Protein AF-A0A6N9IXZ1-F1 (afdb_monomer)

Solvent-accessible surface area (backbone atoms only — not comparable to full-atom values): 3595 Å² total; per-residue (Å²): 132,85,84,73,81,81,78,69,76,90,39,8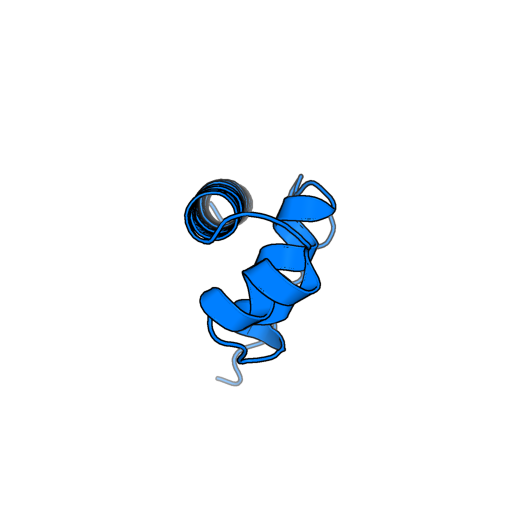1,61,49,72,67,20,47,50,42,41,43,36,36,71,75,61,66,37,53,62,67,56,43,10,58,75,70,72,51,50,65,62,56,40,51,51,30,34,53,56,32,52,52,36,48,54,61,69,75,106

Mean predicted aligned error: 3.77 Å

Foldseek 3Di:
DPDDDDDLPPLPQDPLLVQLCCCVPVVVDDLVVSCVVVVHDSVVSVVSPVVSVVSSVVVVD

Secondary structure (DSSP, 8-state):
---PPP--TTS---HHHHHHHIIIIIS---HHHHHHHHTS-HHHHHHHHHHHHHHHHHHT-

Nearest PDB structures (foldseek):
  2h27-assembly2_D  TM=9.788E-01  e=4.611E-02  Escherichia coli K-12
  3hug-assembly6_K  TM=9.482E-01  e=3.599E-02  Mycobacterium tuberculosis H37Rv
  3hug-assembly4_M  TM=9.425E-01  e=3.599E-02  Mycobacterium tuberculosis H37Rv
  3hug-assembly6_A  TM=9.368E-01  e=5.906E-02  Mycobacterium tuberculosis H37Rv
  3hug-assembly1_C  TM=9.401E-01  e=7.111E-02  Mycobacterium tuberculosis H37Rv

Sequence (61 aa):
MKEEPINLEGMGLTDRQLMAVSLVFYGGLSKKLAARIMKISSQAISDHIKAALKKISQALT

pLDDT: mean 92.05, std 10.86, range [46.34, 98.62]

Structure (mmCIF, N/CA/C/O backbone):
data_AF-A0A6N9IXZ1-F1
#
_entry.id   AF-A0A6N9IXZ1-F1
#
loop_
_atom_site.group_PDB
_atom_site.id
_atom_site.type_symbol
_atom_site.label_atom_id
_atom_site.label_alt_id
_atom_site.label_comp_id
_atom_site.label_asym_id
_atom_site.label_entity_id
_atom_site.label_seq_id
_atom_site.pdbx_PDB_ins_code
_atom_site.Cartn_x
_atom_site.Cartn_y
_atom_site.Cartn_z
_atom_site.occupancy
_atom_site.B_iso_or_equiv
_atom_site.auth_seq_id
_atom_site.auth_comp_id
_atom_site.auth_asym_id
_atom_site.auth_atom_id
_atom_site.pdbx_PDB_model_num
ATOM 1 N N . MET A 1 1 ? -5.664 4.090 -24.441 1.00 46.34 1 MET A N 1
ATOM 2 C CA . MET A 1 1 ? -4.730 3.021 -24.025 1.00 46.34 1 MET A CA 1
ATOM 3 C C . MET A 1 1 ? -5.340 2.368 -22.797 1.00 46.34 1 MET A C 1
ATOM 5 O O . MET A 1 1 ? -5.841 3.107 -21.961 1.00 46.34 1 MET A O 1
ATOM 9 N N . LYS A 1 2 ? -5.425 1.035 -22.721 1.00 51.03 2 LYS A N 1
ATOM 10 C CA . LYS A 1 2 ? -5.838 0.377 -21.472 1.00 51.03 2 LYS A CA 1
ATOM 11 C C . LYS A 1 2 ? -4.655 0.483 -20.512 1.00 51.03 2 LYS A C 1
ATOM 13 O O . LYS A 1 2 ? -3.554 0.112 -20.903 1.00 51.03 2 LYS A O 1
ATOM 18 N N . GLU A 1 3 ? -4.863 1.055 -19.333 1.00 66.62 3 GLU A N 1
ATOM 19 C CA . GLU A 1 3 ? -3.844 1.064 -18.283 1.00 66.62 3 GLU A CA 1
ATOM 20 C C . GLU A 1 3 ? -3.641 -0.382 -17.826 1.00 66.62 3 GLU A C 1
ATOM 22 O O . GLU A 1 3 ? -4.569 -1.014 -17.316 1.00 66.62 3 GLU A O 1
ATOM 27 N N 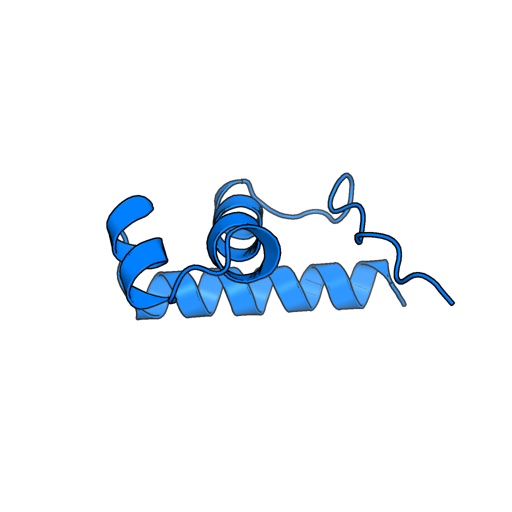. GLU A 1 4 ? -2.463 -0.944 -18.093 1.00 71.38 4 GLU A N 1
ATOM 28 C CA . GLU A 1 4 ? -2.110 -2.253 -17.555 1.00 71.38 4 GLU A CA 1
ATOM 29 C C . GLU A 1 4 ? -1.795 -2.125 -16.058 1.00 71.38 4 GLU A C 1
ATOM 31 O O . GLU A 1 4 ? -1.1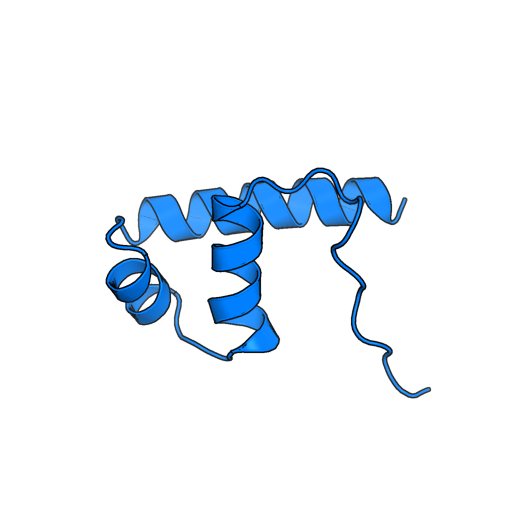45 -1.156 -15.648 1.00 71.38 4 GLU A O 1
ATOM 36 N N . PRO A 1 5 ? -2.244 -3.078 -15.222 1.00 72.38 5 PRO A N 1
ATOM 37 C CA . PRO A 1 5 ? -1.884 -3.103 -13.812 1.00 72.38 5 PRO A CA 1
ATOM 38 C C . PRO A 1 5 ? -0.365 -3.161 -13.652 1.00 72.38 5 PRO A C 1
ATOM 40 O O . PRO A 1 5 ? 0.300 -3.984 -14.280 1.00 72.38 5 PRO A O 1
ATOM 43 N N . ILE A 1 6 ? 0.186 -2.317 -12.779 1.00 80.62 6 ILE A N 1
ATOM 44 C CA . ILE A 1 6 ? 1.617 -2.350 -12.473 1.00 80.62 6 ILE A CA 1
ATOM 45 C C . ILE A 1 6 ? 1.930 -3.687 -11.792 1.00 80.62 6 ILE A C 1
ATOM 47 O O . ILE A 1 6 ? 1.457 -3.939 -10.680 1.00 80.62 6 ILE A O 1
ATOM 51 N N . ASN A 1 7 ? 2.759 -4.524 -12.422 1.00 83.12 7 ASN A N 1
ATOM 52 C CA . ASN A 1 7 ? 3.279 -5.716 -11.761 1.00 83.12 7 ASN A CA 1
ATOM 53 C C . ASN A 1 7 ? 4.236 -5.293 -10.637 1.00 83.12 7 ASN A C 1
ATOM 55 O O . ASN A 1 7 ? 5.269 -4.685 -10.897 1.00 83.12 7 ASN A O 1
ATOM 59 N N . LEU A 1 8 ? 3.877 -5.601 -9.391 1.00 84.88 8 LEU A N 1
ATOM 60 C CA . LEU A 1 8 ? 4.666 -5.254 -8.208 1.00 84.88 8 LEU A CA 1
ATOM 61 C C . LEU A 1 8 ? 5.764 -6.284 -7.88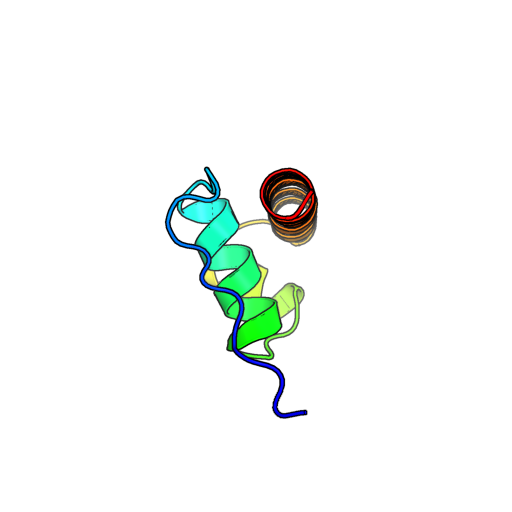8 1.00 84.88 8 LEU A C 1
ATOM 63 O O . LEU A 1 8 ? 6.583 -6.047 -6.994 1.00 84.88 8 LEU A O 1
ATOM 67 N N . GLU A 1 9 ? 5.789 -7.426 -8.582 1.00 82.69 9 GLU A N 1
ATOM 68 C CA . GLU A 1 9 ? 6.828 -8.440 -8.417 1.00 82.69 9 GLU A CA 1
ATOM 69 C C . GLU A 1 9 ? 8.208 -7.886 -8.793 1.00 82.69 9 GLU A C 1
ATOM 71 O O . GLU A 1 9 ? 8.369 -7.128 -9.746 1.00 82.69 9 GLU A O 1
ATOM 76 N N . GLY A 1 10 ? 9.228 -8.236 -8.007 1.00 82.94 10 GLY A N 1
ATOM 77 C CA . GLY A 1 10 ? 10.603 -7.789 -8.249 1.00 82.94 10 GLY A CA 1
ATOM 78 C C . GLY A 1 10 ? 10.902 -6.329 -7.874 1.00 82.94 10 GLY A C 1
ATOM 79 O O . GLY A 1 10 ? 12.066 -5.948 -7.861 1.00 82.94 10 GLY A O 1
ATOM 80 N N . MET A 1 11 ? 9.914 -5.522 -7.462 1.00 91.06 11 MET A N 1
ATOM 81 C CA . MET A 1 11 ? 10.117 -4.102 -7.105 1.00 91.06 11 MET A CA 1
ATOM 82 C C . MET A 1 11 ? 10.739 -3.868 -5.710 1.00 91.06 11 MET A C 1
ATOM 84 O O . MET A 1 11 ? 10.727 -2.754 -5.182 1.00 91.06 11 MET A O 1
ATOM 88 N N . GLY A 1 12 ? 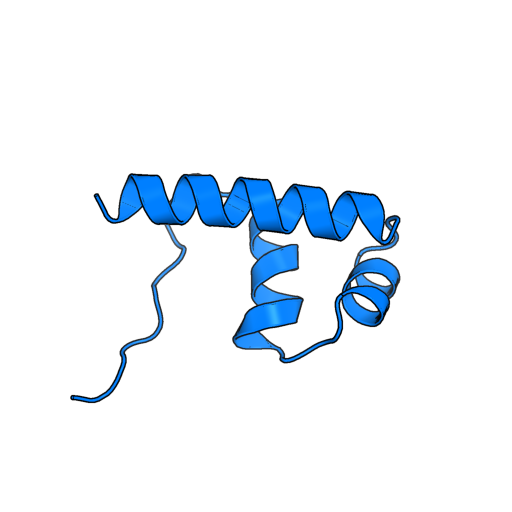11.252 -4.916 -5.058 1.00 92.88 12 GLY A N 1
ATOM 89 C CA . GLY A 1 12 ? 11.919 -4.822 -3.752 1.00 92.88 12 GLY A CA 1
ATOM 90 C C . GLY A 1 12 ? 11.008 -4.410 -2.587 1.00 92.88 12 GLY A C 1
ATOM 91 O O . GLY A 1 12 ? 11.494 -3.945 -1.550 1.00 92.88 12 GLY A O 1
ATOM 92 N N . LEU A 1 13 ? 9.687 -4.530 -2.740 1.00 95.69 13 LEU A N 1
ATOM 93 C CA . LEU A 1 13 ? 8.705 -4.278 -1.684 1.00 95.69 13 LEU A CA 1
ATOM 94 C C . LEU A 1 13 ? 8.821 -5.341 -0.585 1.00 95.69 13 LEU A C 1
ATOM 96 O O . LEU A 1 13 ? 8.997 -6.518 -0.871 1.00 95.69 13 LEU A O 1
ATOM 100 N N . THR A 1 14 ? 8.700 -4.935 0.680 1.00 96.88 14 THR A N 1
ATOM 101 C CA . THR A 1 14 ? 8.481 -5.913 1.760 1.00 96.88 14 THR A CA 1
ATOM 102 C C . THR A 1 14 ? 7.032 -6.390 1.748 1.00 96.88 14 THR A C 1
ATOM 104 O O . THR A 1 14 ? 6.153 -5.654 1.302 1.00 96.88 14 THR A O 1
ATOM 107 N N . ASP A 1 15 ? 6.740 -7.547 2.342 1.00 96.38 15 ASP A N 1
ATOM 108 C CA . ASP A 1 15 ? 5.365 -8.069 2.433 1.00 96.38 15 ASP A CA 1
ATOM 109 C C . ASP A 1 15 ? 4.391 -7.064 3.059 1.00 96.38 15 ASP A C 1
ATOM 111 O O . ASP A 1 15 ? 3.252 -6.914 2.625 1.00 96.38 15 ASP A O 1
ATOM 115 N N . ARG A 1 16 ? 4.854 -6.309 4.063 1.00 97.50 16 ARG A N 1
ATOM 116 C CA . ARG A 1 16 ? 4.057 -5.254 4.709 1.00 97.50 16 ARG A CA 1
ATOM 117 C C . ARG A 1 16 ? 3.781 -4.081 3.770 1.00 97.50 16 ARG A C 1
ATOM 119 O O . ARG A 1 16 ? 2.680 -3.540 3.792 1.00 97.50 16 ARG A O 1
ATOM 126 N N . GLN A 1 17 ? 4.760 -3.687 2.960 1.00 97.94 17 GLN A N 1
ATOM 127 C CA . GLN A 1 17 ? 4.610 -2.631 1.957 1.00 97.94 17 GLN A CA 1
ATOM 128 C C . GLN A 1 17 ? 3.667 -3.072 0.839 1.00 97.94 17 GLN A C 1
ATOM 130 O O . GLN A 1 17 ? 2.736 -2.333 0.525 1.00 97.94 17 GLN A O 1
ATOM 135 N N . LEU A 1 18 ? 3.869 -4.285 0.311 1.00 96.94 18 LEU A N 1
ATOM 136 C CA . LEU A 1 18 ? 3.026 -4.903 -0.707 1.00 96.94 18 LEU A CA 1
ATOM 137 C C . LEU A 1 18 ? 1.576 -4.998 -0.223 1.00 96.94 18 LEU A C 1
ATOM 139 O O . LEU A 1 18 ? 0.679 -4.462 -0.861 1.00 96.94 18 LEU A O 1
ATOM 143 N N . MET A 1 19 ? 1.348 -5.560 0.964 1.00 97.06 19 MET A N 1
ATOM 144 C CA . MET A 1 19 ? 0.011 -5.664 1.550 1.00 97.06 19 MET A CA 1
ATOM 145 C C . MET A 1 19 ? -0.658 -4.294 1.728 1.00 97.06 19 MET A C 1
ATOM 147 O O . MET A 1 19 ? -1.839 -4.146 1.416 1.00 97.06 19 MET A O 1
ATOM 151 N N . ALA A 1 20 ? 0.081 -3.279 2.191 1.00 98.00 20 ALA A N 1
ATOM 152 C CA . ALA A 1 20 ? -0.460 -1.935 2.372 1.00 98.00 20 ALA A CA 1
ATOM 153 C C . ALA A 1 20 ? -0.936 -1.312 1.049 1.00 98.00 20 ALA A C 1
ATOM 155 O O . ALA A 1 20 ? -2.028 -0.742 1.003 1.00 98.00 20 ALA A O 1
ATOM 156 N N . VAL A 1 21 ? -0.150 -1.433 -0.029 1.00 96.25 21 VAL A N 1
ATOM 157 C CA . VAL A 1 21 ? -0.544 -0.902 -1.344 1.00 96.25 21 VAL A CA 1
ATOM 158 C C . VAL A 1 21 ? -1.632 -1.743 -2.005 1.00 96.25 21 VAL A C 1
ATOM 160 O O . VAL A 1 21 ? -2.555 -1.171 -2.581 1.00 96.25 21 VAL A O 1
ATOM 163 N N . SER A 1 22 ? -1.602 -3.070 -1.859 1.00 95.38 22 SER A N 1
ATOM 164 C CA . SER A 1 22 ? -2.652 -3.958 -2.367 1.00 95.38 22 SER A CA 1
ATOM 165 C C . SER A 1 22 ? -4.006 -3.646 -1.735 1.00 95.38 22 SER A C 1
ATOM 167 O O . SER A 1 22 ? -4.987 -3.494 -2.453 1.00 95.38 22 SER A O 1
ATOM 169 N N . LEU A 1 23 ? -4.080 -3.469 -0.412 1.00 97.19 23 LEU A N 1
ATOM 170 C CA . LEU A 1 23 ? -5.342 -3.144 0.263 1.00 97.19 23 LEU A CA 1
ATOM 171 C C . LEU A 1 23 ? -5.904 -1.783 -0.172 1.00 97.19 23 LEU A C 1
ATOM 173 O O . LEU A 1 23 ? -7.108 -1.659 -0.384 1.00 97.19 23 LEU A O 1
ATOM 177 N N . VAL A 1 24 ? -5.053 -0.761 -0.297 1.00 96.62 24 VAL A N 1
ATOM 178 C CA . VAL A 1 24 ? -5.512 0.611 -0.567 1.00 96.62 24 VAL A CA 1
ATOM 179 C C . VAL A 1 24 ? -5.774 0.866 -2.049 1.00 96.62 24 VAL A C 1
ATOM 181 O O . VAL A 1 24 ? -6.829 1.392 -2.386 1.00 96.62 24 VA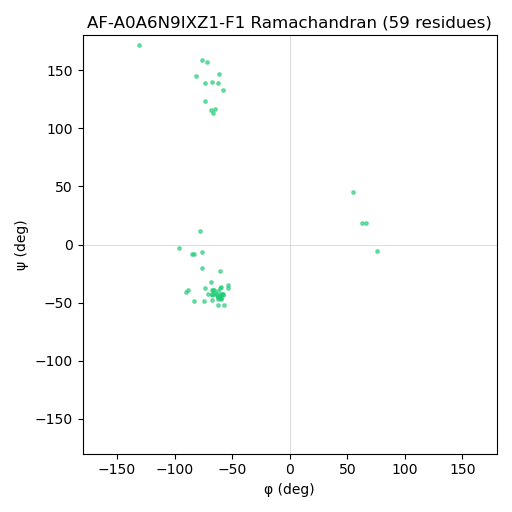L A O 1
ATOM 184 N N . PHE A 1 25 ? -4.845 0.505 -2.936 1.00 93.56 25 PHE A N 1
ATOM 185 C CA . PHE A 1 25 ? -4.940 0.854 -4.358 1.00 93.56 25 PHE A CA 1
ATOM 186 C C . PHE A 1 25 ? -5.680 -0.200 -5.181 1.00 93.56 25 PHE A C 1
ATOM 188 O O . PHE A 1 25 ? -6.504 0.163 -6.011 1.00 93.56 25 PHE A O 1
ATOM 195 N N . TYR A 1 26 ? -5.439 -1.488 -4.924 1.00 90.69 26 TYR A N 1
ATOM 196 C CA . TYR A 1 26 ? -6.111 -2.571 -5.653 1.00 90.69 26 TYR A CA 1
ATOM 197 C C . TYR A 1 26 ? -7.437 -2.975 -5.000 1.00 90.69 26 TYR A C 1
ATOM 199 O O . TYR A 1 26 ? -8.421 -3.224 -5.686 1.00 90.69 26 TYR A O 1
ATOM 207 N N . GLY A 1 27 ? -7.483 -3.003 -3.667 1.00 92.50 27 GLY A N 1
ATOM 208 C CA . GLY A 1 27 ? -8.690 -3.314 -2.899 1.00 92.50 27 GLY A CA 1
ATOM 209 C C . GLY A 1 27 ? -9.630 -2.124 -2.685 1.00 92.50 27 GLY A C 1
ATOM 210 O O . GLY A 1 27 ? -10.718 -2.312 -2.146 1.00 92.50 27 GLY A O 1
ATOM 211 N N . GLY A 1 28 ? -9.218 -0.903 -3.048 1.00 95.88 28 GLY A N 1
ATOM 212 C CA . GLY A 1 28 ? -10.019 0.315 -2.875 1.00 95.88 28 GLY A CA 1
ATOM 213 C C . GLY A 1 28 ? -10.345 0.662 -1.416 1.00 95.88 28 GLY A C 1
ATOM 214 O O . GLY A 1 28 ? -11.287 1.410 -1.149 1.00 95.88 28 GLY A O 1
ATOM 215 N N . LEU A 1 29 ? -9.613 0.105 -0.444 1.00 97.75 29 LEU A N 1
ATOM 216 C CA . LEU A 1 29 ? -9.920 0.294 0.970 1.00 97.75 29 LEU A CA 1
ATOM 217 C C . LEU A 1 29 ? -9.383 1.630 1.489 1.00 97.75 29 LEU A C 1
ATOM 219 O O . LEU A 1 29 ? -8.277 2.067 1.168 1.00 97.75 29 LEU A O 1
ATOM 223 N N . SER A 1 30 ? -10.125 2.248 2.411 1.00 97.88 30 SER A N 1
ATOM 224 C CA . SER A 1 30 ? -9.600 3.397 3.154 1.00 97.88 30 SER A CA 1
ATOM 225 C C . SER A 1 30 ? -8.366 3.003 3.977 1.00 97.88 30 SER A C 1
ATOM 227 O O . SER A 1 30 ? -8.305 1.913 4.553 1.00 97.88 30 SER A O 1
ATOM 229 N N . LYS A 1 31 ? -7.413 3.930 4.140 1.00 97.25 31 LYS A N 1
ATOM 230 C CA . LYS A 1 31 ? -6.219 3.718 4.984 1.00 97.25 31 LYS A CA 1
ATOM 231 C C . LYS A 1 31 ? -6.575 3.291 6.414 1.00 97.25 31 LYS A C 1
ATOM 233 O O . LYS A 1 31 ? -5.881 2.464 6.995 1.00 97.25 31 LYS A O 1
ATOM 238 N N . LYS A 1 32 ? -7.681 3.808 6.971 1.00 97.94 32 LYS A N 1
ATOM 239 C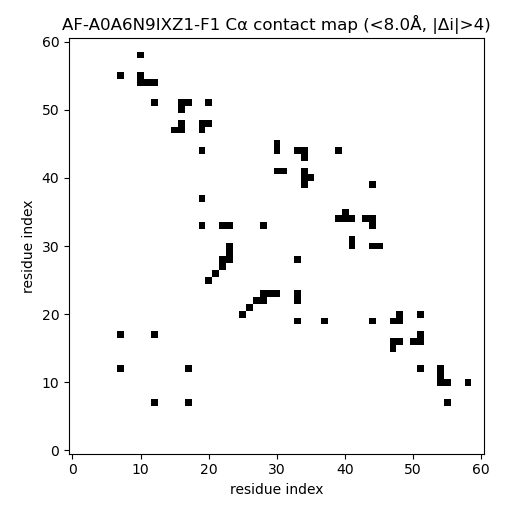 CA . LYS A 1 32 ? -8.177 3.440 8.311 1.00 97.94 32 LYS A CA 1
ATOM 240 C C . LYS A 1 32 ? -8.601 1.970 8.376 1.00 97.94 32 LYS A C 1
ATOM 242 O O . LYS A 1 32 ? -8.291 1.290 9.351 1.00 97.94 32 LYS A O 1
ATOM 247 N N . LEU A 1 33 ? -9.300 1.475 7.353 1.00 98.19 33 LEU A N 1
ATOM 248 C CA . LEU A 1 33 ? -9.692 0.068 7.277 1.00 98.19 33 LEU A CA 1
ATOM 249 C C . LEU A 1 33 ? -8.479 -0.836 7.013 1.00 98.19 33 LEU A C 1
ATOM 251 O O . LEU A 1 33 ? -8.325 -1.843 7.698 1.00 98.19 33 LEU A O 1
ATOM 255 N N . ALA A 1 34 ? -7.578 -0.440 6.111 1.00 98.50 34 ALA A N 1
ATOM 256 C CA . ALA A 1 34 ? -6.334 -1.167 5.856 1.00 98.50 34 ALA A CA 1
ATOM 257 C C . ALA A 1 34 ? -5.470 -1.297 7.127 1.00 98.50 34 ALA A C 1
ATOM 259 O O . ALA A 1 34 ? -5.007 -2.389 7.446 1.00 98.50 34 ALA A O 1
ATOM 260 N N . ALA A 1 35 ? -5.336 -0.223 7.915 1.00 98.44 35 ALA A N 1
ATOM 261 C CA . ALA A 1 35 ? -4.635 -0.248 9.201 1.00 98.44 35 ALA A CA 1
ATOM 262 C C . ALA A 1 35 ? -5.259 -1.244 10.193 1.00 98.44 35 ALA A C 1
ATOM 264 O O . ALA A 1 35 ? -4.540 -2.012 10.835 1.00 98.44 35 ALA A O 1
ATOM 265 N N . ARG A 1 36 ? -6.599 -1.290 10.274 1.00 98.44 36 ARG A N 1
ATOM 266 C CA . ARG A 1 36 ? -7.321 -2.267 11.108 1.00 98.44 36 ARG A CA 1
ATOM 267 C C . ARG A 1 36 ? -7.064 -3.706 10.664 1.00 98.44 36 ARG A C 1
ATOM 269 O O . ARG A 1 36 ? -6.799 -4.547 11.517 1.00 98.44 36 ARG A O 1
ATOM 276 N N . ILE A 1 37 ? -7.117 -3.981 9.360 1.00 98.38 37 ILE A N 1
ATOM 277 C CA . ILE A 1 37 ? -6.855 -5.317 8.794 1.00 98.38 37 ILE A CA 1
ATOM 278 C C . ILE A 1 37 ? -5.416 -5.750 9.096 1.00 98.38 37 ILE A C 1
ATOM 280 O O . ILE A 1 37 ? -5.182 -6.860 9.567 1.00 98.38 37 ILE A O 1
ATOM 284 N N . MET A 1 38 ? -4.455 -4.848 8.895 1.00 98.12 38 MET A N 1
ATOM 285 C CA . MET A 1 38 ? -3.034 -5.113 9.123 1.00 98.12 38 MET A CA 1
ATOM 286 C C . MET A 1 38 ? -2.629 -5.113 10.606 1.00 98.12 38 MET A C 1
ATOM 288 O O . MET A 1 38 ? -1.485 -5.464 10.911 1.00 98.12 38 MET A O 1
ATOM 292 N N . LYS A 1 39 ? -3.549 -4.746 11.512 1.00 98.31 39 LYS A N 1
ATOM 293 C CA . LYS A 1 39 ? -3.339 -4.605 12.963 1.00 98.31 39 LYS A CA 1
ATOM 294 C C . LYS A 1 39 ? -2.186 -3.651 13.306 1.00 98.31 39 LYS A C 1
ATOM 296 O O . LYS A 1 39 ? -1.350 -3.950 14.153 1.00 98.31 39 LYS A O 1
ATOM 301 N N . ILE A 1 40 ? -2.144 -2.503 12.632 1.00 98.19 40 ILE A N 1
ATOM 302 C CA . ILE A 1 40 ? -1.145 -1.441 12.830 1.00 98.19 40 ILE A CA 1
ATOM 303 C C . ILE A 1 40 ? -1.824 -0.075 12.973 1.00 98.19 40 ILE A C 1
ATOM 305 O O . ILE A 1 40 ? -3.030 0.062 12.765 1.00 98.19 40 ILE A O 1
ATOM 309 N N . SER A 1 41 ? -1.056 0.958 13.320 1.00 98.44 41 SER A N 1
ATOM 310 C CA . SER A 1 41 ? -1.580 2.322 13.395 1.00 98.44 41 SER A CA 1
ATOM 311 C C . SER A 1 41 ? -1.855 2.918 12.007 1.00 98.44 41 SER A C 1
ATOM 313 O O . SER A 1 41 ? -1.233 2.555 11.005 1.00 98.44 41 SER A O 1
ATOM 315 N N . SER A 1 42 ? -2.749 3.911 11.954 1.00 96.31 42 SER A N 1
ATOM 316 C CA . SER A 1 42 ? -2.988 4.719 10.746 1.00 96.31 42 SER A CA 1
ATOM 317 C C . SER A 1 42 ? -1.741 5.489 10.278 1.00 96.31 42 SER A C 1
ATOM 319 O O . SER A 1 42 ? -1.634 5.854 9.105 1.00 96.31 42 SER A O 1
ATOM 321 N N . GLN A 1 43 ? -0.785 5.731 11.180 1.00 98.19 43 GLN A N 1
ATOM 322 C CA . GLN A 1 43 ? 0.505 6.303 10.810 1.00 98.19 43 GLN A CA 1
ATOM 323 C C . GLN A 1 43 ? 1.379 5.253 10.113 1.00 98.19 43 GLN A C 1
ATOM 325 O O . GLN A 1 43 ? 1.831 5.483 8.997 1.00 98.19 43 GLN A O 1
ATOM 330 N N . ALA A 1 44 ? 1.502 4.056 10.695 1.00 98.31 44 ALA A N 1
ATOM 331 C CA . ALA A 1 44 ? 2.308 2.975 10.132 1.00 98.31 44 ALA A CA 1
ATOM 332 C C . 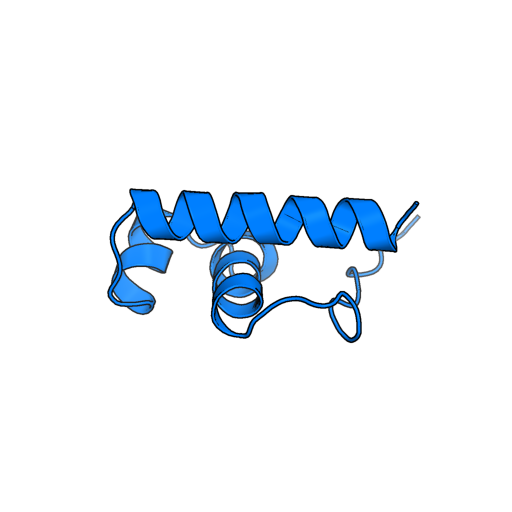ALA A 1 44 ? 1.829 2.535 8.736 1.00 98.31 44 ALA A C 1
ATOM 334 O O . ALA A 1 44 ? 2.652 2.266 7.862 1.00 98.31 44 ALA A O 1
ATOM 335 N N . ILE A 1 45 ? 0.513 2.511 8.475 1.00 98.19 45 ILE A N 1
ATOM 336 C CA . ILE A 1 45 ? 0.005 2.251 7.114 1.00 98.19 45 ILE A CA 1
ATOM 337 C C . ILE A 1 45 ? 0.465 3.336 6.128 1.00 98.19 45 ILE A C 1
ATOM 339 O O . ILE A 1 45 ? 0.845 3.025 5.002 1.00 98.19 45 ILE A O 1
ATOM 343 N N . SER A 1 46 ? 0.478 4.604 6.550 1.00 98.25 46 SER A N 1
ATOM 344 C CA . SER A 1 46 ? 0.921 5.718 5.707 1.00 98.25 46 SER A CA 1
ATOM 345 C C . SER A 1 46 ? 2.415 5.619 5.405 1.00 98.25 46 SER A C 1
ATOM 347 O O . SER A 1 46 ? 2.817 5.838 4.263 1.00 98.25 46 SER A O 1
ATOM 349 N N . ASP A 1 47 ? 3.217 5.214 6.389 1.00 98.62 47 ASP A N 1
ATOM 350 C CA . ASP A 1 47 ? 4.660 5.028 6.234 1.00 98.62 47 ASP A CA 1
ATOM 351 C C . ASP A 1 47 ? 4.981 3.855 5.299 1.00 98.62 47 ASP A C 1
ATOM 353 O O . ASP A 1 47 ? 5.808 3.993 4.394 1.00 98.62 47 ASP A O 1
ATOM 357 N N . HIS A 1 48 ? 4.279 2.723 5.443 1.00 98.44 48 HIS A N 1
ATOM 358 C CA . HIS A 1 48 ? 4.413 1.591 4.525 1.00 98.44 48 HIS A CA 1
ATOM 359 C C . HIS A 1 48 ? 4.037 1.968 3.090 1.00 98.44 48 HIS A C 1
ATOM 361 O O . HIS A 1 48 ? 4.794 1.645 2.177 1.00 98.44 48 HIS A O 1
ATOM 367 N N . ILE A 1 49 ? 2.931 2.694 2.885 1.00 98.19 49 ILE A N 1
ATOM 368 C CA . ILE A 1 49 ? 2.526 3.174 1.555 1.00 98.19 49 ILE A CA 1
ATOM 369 C C . ILE A 1 49 ? 3.583 4.118 0.977 1.00 98.19 49 ILE A C 1
ATOM 371 O O . ILE A 1 49 ? 3.996 3.946 -0.166 1.00 98.19 49 ILE A O 1
ATOM 375 N N . LYS A 1 50 ? 4.068 5.093 1.755 1.00 98.31 50 LYS A N 1
ATOM 376 C CA . LYS A 1 50 ? 5.084 6.049 1.290 1.00 98.31 50 LYS A CA 1
ATOM 377 C C . LYS A 1 50 ? 6.379 5.342 0.885 1.00 98.31 50 LYS A C 1
ATOM 379 O O . LYS A 1 50 ? 6.944 5.643 -0.164 1.00 98.31 50 LYS A O 1
ATOM 384 N N . ALA A 1 51 ? 6.838 4.390 1.696 1.00 98.12 51 ALA A N 1
ATOM 385 C CA . ALA A 1 51 ? 8.029 3.605 1.396 1.00 98.12 51 ALA A CA 1
ATOM 386 C C . ALA A 1 51 ? 7.837 2.705 0.164 1.00 98.12 51 ALA A C 1
ATOM 388 O O . ALA A 1 51 ? 8.749 2.596 -0.652 1.00 98.12 51 ALA A O 1
ATOM 389 N N . ALA A 1 52 ? 6.653 2.104 0.009 1.00 97.19 52 ALA A N 1
ATOM 390 C CA . ALA A 1 52 ? 6.303 1.302 -1.157 1.00 97.19 52 ALA A CA 1
ATOM 391 C C . ALA A 1 52 ? 6.324 2.131 -2.447 1.00 97.19 52 ALA A C 1
ATOM 393 O O . ALA A 1 52 ? 7.020 1.779 -3.393 1.00 97.19 52 ALA A O 1
ATOM 394 N N . LEU A 1 53 ? 5.629 3.274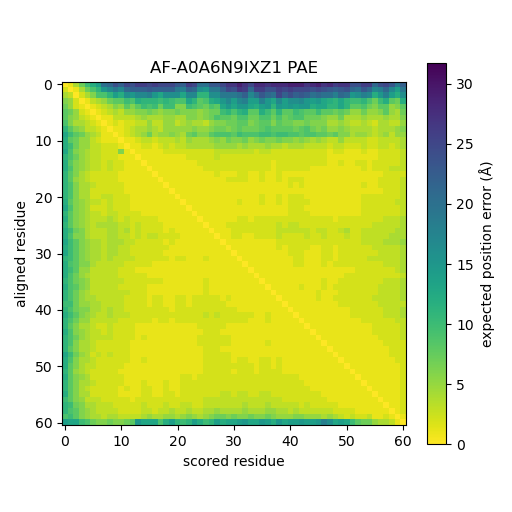 -2.457 1.00 95.94 53 LEU A N 1
ATOM 395 C CA . LEU A 1 53 ? 5.563 4.173 -3.612 1.00 95.94 53 LEU A CA 1
ATOM 396 C C . LEU A 1 53 ? 6.944 4.695 -4.016 1.00 95.94 53 LEU A C 1
ATOM 398 O O . LEU A 1 53 ? 7.227 4.800 -5.205 1.00 95.94 53 LEU A O 1
ATOM 402 N N . LYS A 1 54 ? 7.831 4.965 -3.048 1.00 96.69 54 LYS A N 1
ATOM 403 C CA . LYS A 1 54 ? 9.220 5.343 -3.341 1.00 96.69 54 LYS A CA 1
ATOM 404 C C . LYS A 1 54 ? 9.954 4.246 -4.120 1.00 96.69 54 LYS A C 1
ATOM 406 O O . LYS A 1 54 ? 10.612 4.558 -5.104 1.00 96.69 54 LYS A O 1
ATOM 411 N N . LYS A 1 55 ? 9.834 2.984 -3.700 1.00 95.62 55 LYS A N 1
ATOM 412 C CA . LYS A 1 55 ? 10.481 1.851 -4.382 1.00 95.62 55 LYS A CA 1
ATOM 413 C C . LYS A 1 55 ? 9.887 1.599 -5.765 1.00 95.62 55 LYS A C 1
ATOM 415 O O . LYS A 1 55 ? 10.636 1.417 -6.712 1.00 95.62 55 LYS A O 1
ATOM 420 N N . ILE A 1 56 ? 8.560 1.663 -5.885 1.00 94.06 56 ILE A N 1
ATOM 421 C CA . ILE A 1 56 ? 7.863 1.536 -7.173 1.00 94.06 56 ILE A CA 1
ATOM 422 C C . ILE A 1 56 ? 8.333 2.633 -8.133 1.00 94.06 56 ILE A C 1
ATOM 424 O O . ILE A 1 56 ? 8.713 2.338 -9.256 1.00 94.06 56 ILE A O 1
ATOM 428 N N . SER A 1 57 ? 8.398 3.888 -7.675 1.00 93.19 57 SER A N 1
ATOM 429 C CA . SER A 1 57 ? 8.924 4.994 -8.483 1.00 93.19 57 SER A CA 1
ATOM 430 C C . SER A 1 57 ? 10.359 4.734 -8.942 1.00 93.19 57 SER A C 1
ATOM 432 O O . SER A 1 57 ? 10.668 4.990 -10.097 1.00 93.19 57 SER A O 1
ATOM 434 N N . GLN A 1 58 ? 11.224 4.213 -8.069 1.00 93.31 58 GLN A N 1
ATOM 435 C CA . GLN A 1 58 ? 12.611 3.889 -8.413 1.00 93.31 58 GLN A CA 1
ATOM 436 C C . GLN A 1 58 ? 12.732 2.720 -9.396 1.00 93.31 58 GLN A C 1
ATOM 438 O O . GLN A 1 58 ? 13.659 2.714 -10.186 1.00 93.31 58 GLN A O 1
ATOM 443 N N . ALA A 1 59 ? 11.827 1.742 -9.349 1.00 89.25 59 ALA A N 1
ATOM 444 C CA . ALA A 1 59 ? 11.830 0.602 -10.267 1.00 89.25 59 ALA A CA 1
ATOM 445 C C . ALA A 1 59 ? 11.298 0.952 -11.669 1.00 89.25 59 ALA A C 1
ATOM 447 O O . ALA A 1 59 ? 11.548 0.217 -12.619 1.00 89.25 59 ALA A O 1
ATOM 448 N N . LEU A 1 60 ? 10.536 2.043 -11.784 1.00 86.69 60 LEU A N 1
ATOM 449 C CA . LEU A 1 60 ? 9.958 2.530 -13.039 1.00 86.69 60 LEU A CA 1
ATOM 450 C C . LEU A 1 60 ? 10.804 3.622 -13.718 1.00 86.69 60 LEU A C 1
ATOM 452 O O . LEU A 1 60 ? 10.414 4.091 -14.786 1.00 86.69 60 LEU A O 1
ATOM 456 N N . THR A 1 61 ? 11.907 4.048 -13.093 1.00 76.19 61 THR A N 1
ATOM 457 C CA . THR A 1 61 ? 12.837 5.063 -13.621 1.00 76.19 61 THR A CA 1
ATOM 458 C C . THR A 1 61 ? 14.154 4.405 -13.998 1.00 76.19 61 THR A C 1
ATOM 460 O O . THR A 1 61 ? 14.698 4.761 -15.064 1.00 76.19 61 THR A O 1
#

Radius of gyration: 11.72 Å; Cα contacts (8 Å, |Δi|>4): 45; chains: 1; bounding box: 23×15×37 Å